Protein AF-A0A142F439-F1 (afdb_monomer_lite)

pLDDT: mean 72.26, std 9.68, range [41.81, 88.75]

Organism: NCBI:txid5827

Structure (mmCIF, N/CA/C/O backbone):
data_AF-A0A142F439-F1
#
_entry.id   AF-A0A142F439-F1
#
loop_
_atom_site.group_PDB
_atom_site.id
_atom_site.type_symbol
_atom_site.label_atom_id
_atom_site.label_alt_id
_atom_site.label_comp_id
_atom_site.label_asym_id
_atom_site.label_entity_id
_atom_site.label_seq_id
_atom_site.pdbx_PDB_ins_code
_atom_site.Cartn_x
_atom_site.Cartn_y
_atom_site.Cartn_z
_atom_site.occupancy
_atom_site.B_iso_or_equiv
_atom_site.auth_seq_id
_atom_site.auth_comp_id
_atom_site.auth_asym_id
_atom_site.auth_atom_id
_atom_site.pdbx_PDB_model_num
ATOM 1 N N . GLU A 1 1 ? -61.887 2.512 90.110 1.00 52.31 1 GLU A N 1
ATOM 2 C CA . GLU A 1 1 ? -62.257 2.328 88.685 1.00 52.31 1 GLU A CA 1
ATOM 3 C C . GLU A 1 1 ? -61.716 3.415 87.748 1.00 52.31 1 GLU A C 1
ATOM 5 O O . GLU A 1 1 ? -61.096 3.058 86.756 1.00 52.31 1 GLU A O 1
ATOM 10 N N . SER A 1 2 ? -61.843 4.712 88.066 1.00 56.94 2 SER A N 1
ATOM 11 C CA . SER A 1 2 ? -61.372 5.824 87.203 1.00 56.94 2 SER A CA 1
ATOM 12 C C . SER A 1 2 ? -59.879 5.759 86.798 1.00 56.94 2 SER A C 1
ATOM 14 O O . SER A 1 2 ? -59.547 5.870 85.620 1.00 56.94 2 SER A O 1
ATOM 16 N N . ILE A 1 3 ? -58.972 5.468 87.740 1.00 58.41 3 ILE A N 1
ATOM 17 C CA . ILE A 1 3 ? -57.517 5.413 87.479 1.00 58.41 3 ILE A CA 1
ATOM 18 C C . ILE A 1 3 ? -57.136 4.240 86.552 1.00 58.41 3 ILE A C 1
ATOM 20 O O . ILE A 1 3 ? -56.327 4.401 85.642 1.00 58.41 3 ILE A O 1
ATOM 24 N N . GLN A 1 4 ? -57.771 3.075 86.719 1.00 62.59 4 GLN A N 1
ATOM 25 C CA . GLN A 1 4 ? -57.509 1.888 85.893 1.00 62.59 4 GLN A CA 1
ATOM 26 C C . GLN A 1 4 ? -58.012 2.045 84.450 1.00 62.59 4 GLN A C 1
ATOM 28 O O . GLN A 1 4 ? -57.391 1.531 83.519 1.00 62.59 4 GLN A O 1
ATOM 33 N N . LEU A 1 5 ? -59.121 2.763 84.248 1.00 57.81 5 LEU A N 1
ATOM 34 C CA . LEU A 1 5 ? -59.625 3.098 82.913 1.00 57.81 5 LEU A CA 1
ATOM 35 C C . LEU A 1 5 ? -58.694 4.086 82.196 1.00 57.81 5 LEU A C 1
ATOM 37 O O . LEU A 1 5 ? -58.419 3.918 81.010 1.00 57.81 5 LEU A O 1
ATOM 41 N N . MET A 1 6 ? -58.138 5.056 82.926 1.00 60.59 6 MET A N 1
ATOM 42 C CA . MET A 1 6 ? -57.190 6.035 82.390 1.00 60.59 6 MET A CA 1
ATOM 43 C C . MET A 1 6 ? -55.837 5.402 82.005 1.00 60.59 6 MET A C 1
ATOM 45 O O . MET A 1 6 ? -55.271 5.739 80.965 1.00 60.59 6 MET A O 1
ATOM 49 N N . GLU A 1 7 ? -55.333 4.438 82.785 1.00 64.38 7 GLU A N 1
ATOM 50 C CA . GLU A 1 7 ? -54.135 3.659 82.428 1.00 64.38 7 GLU A CA 1
ATOM 51 C C . GLU A 1 7 ? -54.357 2.731 81.229 1.00 64.38 7 GLU A C 1
ATOM 53 O O . GLU A 1 7 ? -53.477 2.619 80.372 1.00 64.38 7 GLU A O 1
ATOM 58 N N . LYS A 1 8 ? -55.528 2.084 81.131 1.00 66.81 8 LYS A N 1
ATOM 59 C CA . LYS A 1 8 ? -55.893 1.279 79.953 1.00 66.81 8 LYS A CA 1
ATOM 60 C C . LYS A 1 8 ? -55.984 2.141 78.692 1.00 66.81 8 LYS A C 1
ATOM 62 O O . LYS A 1 8 ? -55.425 1.754 77.671 1.00 66.81 8 LYS A O 1
ATOM 67 N N . ALA A 1 9 ? -56.592 3.326 78.779 1.00 61.94 9 ALA A N 1
ATOM 68 C CA . ALA A 1 9 ? -56.660 4.277 77.669 1.00 61.94 9 ALA A CA 1
ATOM 69 C C . ALA A 1 9 ? -55.268 4.779 77.237 1.00 61.94 9 ALA A C 1
ATOM 71 O O . ALA A 1 9 ? -54.980 4.830 76.043 1.00 61.94 9 ALA A O 1
ATOM 72 N N . LYS A 1 10 ? -54.364 5.072 78.187 1.00 65.00 10 LYS A N 1
ATOM 73 C CA . LYS A 1 10 ? -52.964 5.420 77.877 1.00 65.00 10 LYS A CA 1
ATOM 74 C C . LYS A 1 10 ? -52.225 4.279 77.179 1.00 65.00 10 LYS A C 1
ATOM 76 O O . LYS A 1 10 ? -51.605 4.520 76.151 1.00 65.00 10 LYS A O 1
ATOM 81 N N . LYS A 1 11 ? -52.331 3.043 77.683 1.00 66.94 11 LYS A N 1
ATOM 82 C CA . LYS A 1 11 ? -51.721 1.859 77.047 1.00 66.94 11 LYS A CA 1
ATOM 83 C C . LYS A 1 11 ? -52.248 1.623 75.631 1.00 66.94 11 LYS A C 1
ATOM 85 O O . LYS A 1 11 ? -51.476 1.236 74.761 1.00 66.94 11 LYS A O 1
ATOM 90 N N . GLN A 1 12 ? -53.534 1.875 75.396 1.00 69.50 12 GLN A N 1
ATOM 91 C CA . GLN A 1 12 ? -54.146 1.729 74.079 1.00 69.50 12 GLN A CA 1
ATOM 92 C C . GLN A 1 12 ? -53.678 2.814 73.098 1.00 69.50 12 GLN A C 1
ATOM 94 O O . GLN A 1 12 ? -53.296 2.480 71.982 1.00 69.50 12 GLN A O 1
ATOM 99 N N . ASN A 1 13 ? -53.568 4.071 73.540 1.00 70.88 13 ASN A N 1
ATOM 100 C CA . ASN A 1 13 ? -52.969 5.141 72.733 1.00 70.88 13 ASN A CA 1
ATOM 101 C C . ASN A 1 13 ? -51.506 4.842 72.373 1.00 70.88 13 ASN A C 1
ATOM 103 O O . ASN A 1 13 ? -51.111 5.012 71.223 1.00 70.88 13 ASN A O 1
ATOM 107 N N . THR A 1 14 ? -50.714 4.340 73.327 1.00 71.69 14 THR A N 1
ATOM 108 C CA . THR A 1 14 ? -49.328 3.924 73.058 1.00 71.69 14 THR A CA 1
ATOM 109 C C . THR A 1 14 ? -49.273 2.763 72.062 1.00 71.69 14 THR A C 1
ATOM 111 O O . THR A 1 14 ? -48.413 2.739 71.187 1.00 71.69 14 THR A O 1
ATOM 114 N N . PHE A 1 15 ? -50.202 1.808 72.146 1.00 69.19 15 PHE A N 1
ATOM 115 C CA . PHE A 1 15 ? -50.288 0.703 71.190 1.00 69.19 15 PHE A CA 1
ATOM 116 C C . PHE A 1 15 ? -50.639 1.187 69.774 1.00 69.19 15 PHE A C 1
ATOM 118 O O . PHE A 1 15 ? -50.032 0.737 68.801 1.00 69.19 15 PHE A O 1
ATOM 125 N N . ASP A 1 16 ? -51.559 2.145 69.650 1.00 74.81 16 ASP A N 1
ATOM 126 C CA . ASP A 1 16 ? -51.925 2.749 68.366 1.00 74.81 16 ASP A CA 1
ATOM 127 C C . ASP A 1 16 ? -50.783 3.588 67.761 1.00 74.81 16 ASP A C 1
ATOM 129 O O . ASP A 1 16 ? -50.577 3.562 66.544 1.00 74.81 16 ASP A O 1
ATOM 133 N N . GLU A 1 17 ? -49.988 4.278 68.583 1.00 72.81 17 GLU A N 1
ATOM 134 C CA . GLU A 1 17 ? -48.762 4.966 68.146 1.00 72.81 17 GLU A CA 1
ATOM 135 C C . GLU A 1 17 ? -47.693 3.986 67.651 1.00 72.81 17 GLU A C 1
ATOM 137 O O . GLU A 1 17 ? -47.141 4.172 66.564 1.00 72.81 17 GLU A O 1
ATOM 142 N N . VAL A 1 18 ? -47.446 2.901 68.392 1.00 69.75 18 VAL A N 1
ATOM 143 C CA . VAL A 1 18 ? -46.516 1.839 67.975 1.00 69.75 18 VAL A CA 1
ATOM 144 C C . VAL A 1 18 ? -46.971 1.213 66.656 1.00 69.75 18 VAL A C 1
ATOM 146 O O . VAL A 1 18 ? -46.158 1.002 65.756 1.00 69.75 18 VAL A O 1
ATOM 149 N N . LYS A 1 19 ? -48.275 0.979 66.484 1.00 72.44 19 LYS A N 1
ATOM 150 C CA . LYS A 1 19 ? -48.838 0.444 65.238 1.00 72.44 19 LYS A CA 1
ATOM 151 C C . LYS A 1 19 ? -48.621 1.387 64.048 1.00 72.44 19 LYS A C 1
ATOM 153 O O . LYS A 1 19 ? -48.255 0.918 62.969 1.00 72.44 19 LYS A O 1
ATOM 158 N N . LYS A 1 20 ? -48.789 2.702 64.238 1.00 77.81 20 LYS A N 1
ATOM 159 C CA . LYS A 1 20 ? -48.493 3.716 63.208 1.00 77.81 20 LYS A CA 1
ATOM 160 C C . LYS A 1 20 ? -47.009 3.757 62.847 1.00 77.81 20 LYS A C 1
ATOM 162 O O . LYS A 1 20 ? -46.681 3.810 61.663 1.00 77.81 20 LYS A O 1
ATOM 167 N N . LEU A 1 21 ? -46.123 3.678 63.842 1.00 77.19 21 LEU A N 1
ATOM 168 C CA . LEU A 1 21 ? -44.675 3.632 63.623 1.00 77.19 21 LEU A CA 1
ATOM 169 C C . LEU A 1 21 ? -44.267 2.395 62.817 1.00 77.19 21 LEU A C 1
ATOM 171 O O . LEU A 1 21 ? -43.526 2.515 61.846 1.00 77.19 21 LEU A O 1
ATOM 175 N N . VAL A 1 22 ? -44.805 1.218 63.151 1.00 70.56 22 VAL A N 1
ATOM 176 C CA . VAL A 1 22 ? -44.545 -0.022 62.398 1.00 70.56 22 VAL A CA 1
ATOM 177 C C . VAL A 1 22 ? -45.023 0.094 60.949 1.00 70.56 22 VAL A C 1
ATOM 179 O O . VAL A 1 22 ? -44.309 -0.315 60.035 1.00 70.56 22 VAL A O 1
ATOM 182 N N . GLN A 1 23 ? -46.196 0.689 60.710 1.00 73.94 23 GLN A N 1
ATOM 183 C CA . GLN A 1 23 ? -46.688 0.925 59.349 1.00 73.94 23 GLN A CA 1
ATOM 184 C C . GLN A 1 23 ? -45.787 1.884 58.561 1.00 73.94 23 GLN A C 1
ATOM 186 O O . GLN A 1 23 ? -45.459 1.589 57.414 1.00 73.94 23 GLN A O 1
ATOM 191 N N . GLN A 1 24 ? -45.334 2.985 59.167 1.00 75.50 24 GLN A N 1
ATOM 192 C CA . GLN A 1 24 ? -44.398 3.914 58.522 1.00 75.50 24 GLN A CA 1
ATOM 193 C C . GLN A 1 24 ? -43.049 3.262 58.209 1.00 75.50 24 GLN A C 1
ATOM 195 O O . GLN A 1 24 ? -42.523 3.444 57.113 1.00 75.50 24 GLN A O 1
ATOM 200 N N . VAL A 1 25 ? -42.505 2.469 59.134 1.00 72.62 25 VAL A N 1
ATOM 201 C CA . VAL A 1 25 ? -41.254 1.730 58.912 1.00 72.62 25 VAL A CA 1
ATOM 202 C C . VAL A 1 25 ? -41.410 0.734 57.762 1.00 72.62 25 VAL A C 1
ATOM 204 O O . VAL A 1 25 ? -40.543 0.680 56.894 1.00 72.62 25 VAL A O 1
ATOM 207 N N . ASN A 1 26 ? -42.528 0.007 57.692 1.00 70.69 26 ASN A N 1
ATOM 208 C CA . ASN A 1 26 ? -42.796 -0.913 56.585 1.00 70.69 26 ASN A CA 1
ATOM 209 C C . ASN A 1 26 ? -42.894 -0.199 55.233 1.00 70.69 26 ASN A C 1
ATOM 211 O O . ASN A 1 26 ? -42.320 -0.674 54.255 1.00 70.69 26 ASN A O 1
ATOM 215 N N . VAL A 1 27 ? -43.578 0.947 55.174 1.00 78.81 27 VAL A N 1
ATOM 216 C CA . VAL A 1 27 ? -43.662 1.757 53.947 1.00 78.81 27 VAL A CA 1
ATOM 217 C C . VAL A 1 27 ? -42.275 2.246 53.528 1.00 78.81 27 VAL A C 1
ATOM 219 O O . VAL A 1 27 ? -41.905 2.128 52.363 1.00 78.81 27 VAL A O 1
ATOM 222 N N . ASN A 1 28 ? -41.465 2.723 54.474 1.00 72.81 28 ASN A N 1
ATOM 223 C CA . ASN A 1 28 ? -40.105 3.178 54.187 1.00 72.81 28 ASN A CA 1
ATOM 224 C C . ASN A 1 28 ? -39.199 2.035 53.703 1.00 72.81 28 ASN A C 1
ATOM 226 O O . ASN A 1 28 ? -38.421 2.230 52.771 1.00 72.81 28 ASN A O 1
ATOM 230 N N . LEU A 1 29 ? -39.326 0.837 54.282 1.00 66.12 29 LEU A N 1
ATOM 231 C CA . LEU A 1 29 ? -38.597 -0.354 53.837 1.00 66.12 29 LEU A CA 1
ATOM 232 C C . LEU A 1 29 ? -39.020 -0.790 52.430 1.00 66.12 29 LEU A C 1
ATOM 234 O O . LEU A 1 29 ? -38.159 -1.088 51.606 1.00 66.12 29 LEU A O 1
ATOM 238 N N . GLN A 1 30 ? -40.319 -0.783 52.121 1.00 71.38 30 GLN A N 1
ATOM 239 C CA . GLN A 1 30 ? -40.807 -1.088 50.772 1.00 71.38 30 GLN A CA 1
ATOM 240 C C . GLN A 1 30 ? -40.325 -0.060 49.744 1.00 71.38 30 GLN A C 1
ATOM 242 O O . GLN A 1 30 ? -39.863 -0.447 48.672 1.00 71.38 30 GLN A O 1
ATOM 247 N N . ASN A 1 31 ? -40.343 1.228 50.092 1.00 75.88 31 ASN A N 1
ATOM 248 C CA . ASN A 1 31 ? -39.806 2.289 49.242 1.00 75.88 31 ASN A CA 1
ATOM 249 C C . ASN A 1 31 ? -38.296 2.127 49.010 1.00 75.88 31 ASN A C 1
ATOM 251 O O . ASN A 1 31 ? -37.824 2.337 47.896 1.00 75.88 31 ASN A O 1
ATOM 255 N N . ALA A 1 32 ? -37.536 1.710 50.029 1.00 60.50 32 ALA A N 1
ATOM 256 C CA . ALA A 1 32 ? -36.105 1.441 49.894 1.00 60.50 32 ALA A CA 1
ATOM 257 C C . ALA A 1 32 ? -35.820 0.217 49.005 1.00 60.50 32 ALA A C 1
ATOM 259 O O . ALA A 1 32 ? -34.917 0.263 48.171 1.00 60.50 32 ALA A O 1
ATOM 260 N N . ILE A 1 33 ? -36.605 -0.858 49.138 1.00 73.69 33 ILE A N 1
ATOM 261 C CA . ILE A 1 33 ? -36.503 -2.049 48.278 1.00 73.69 33 ILE A CA 1
ATOM 262 C C . ILE A 1 33 ? -36.812 -1.684 46.822 1.00 73.69 33 ILE A C 1
ATOM 264 O O . ILE A 1 33 ? -36.050 -2.051 45.928 1.00 73.69 33 ILE A O 1
ATOM 268 N N . GLN A 1 34 ? -37.889 -0.929 46.590 1.00 73.81 34 GLN A N 1
ATOM 269 C CA . GLN A 1 34 ? -38.270 -0.468 45.258 1.00 73.81 34 GLN A CA 1
ATOM 270 C C . GLN A 1 34 ? -37.195 0.446 44.658 1.00 73.81 34 GLN A C 1
ATOM 272 O O . GLN A 1 34 ? -36.739 0.205 43.544 1.00 73.81 34 GLN A O 1
ATOM 277 N N . GLY A 1 35 ? -36.702 1.417 45.432 1.00 75.06 35 GLY A N 1
ATOM 278 C CA . GLY A 1 35 ? -35.607 2.290 45.013 1.00 75.06 35 GLY A CA 1
ATOM 279 C C . GLY A 1 35 ? -34.339 1.513 44.650 1.00 75.06 35 GLY A C 1
ATOM 280 O O . GLY A 1 35 ? -33.690 1.825 43.656 1.00 75.06 35 GLY A O 1
ATOM 281 N N . ASN A 1 36 ? -34.005 0.452 45.388 1.00 64.44 36 ASN A N 1
ATOM 282 C CA . ASN A 1 36 ? -32.848 -0.388 45.075 1.00 64.44 36 ASN A CA 1
ATOM 283 C C . ASN A 1 36 ? -33.043 -1.233 43.798 1.00 64.44 36 ASN A C 1
ATOM 285 O O . ASN A 1 36 ? -32.097 -1.442 43.031 1.00 64.44 36 ASN A O 1
ATOM 289 N N . ALA A 1 37 ? -34.268 -1.701 43.540 1.00 68.75 37 ALA A N 1
ATOM 290 C CA . ALA A 1 37 ? -34.617 -2.387 42.296 1.00 68.75 37 ALA A CA 1
ATOM 291 C C . ALA A 1 37 ? -34.526 -1.442 41.084 1.00 68.75 37 ALA A C 1
ATOM 293 O O . ALA A 1 37 ? -33.971 -1.817 40.047 1.00 68.75 37 ALA A O 1
ATOM 294 N N . ASP A 1 38 ? -34.991 -0.200 41.238 1.00 76.06 38 ASP A N 1
ATOM 295 C CA . ASP A 1 38 ? -34.912 0.833 40.203 1.00 76.06 38 ASP A CA 1
ATOM 296 C C . ASP A 1 38 ? -33.454 1.245 39.926 1.00 76.06 38 ASP A C 1
ATOM 298 O O . ASP A 1 38 ? -33.036 1.292 38.766 1.00 76.06 38 ASP A O 1
ATOM 302 N N . ILE A 1 39 ? -32.635 1.419 40.974 1.00 68.69 39 ILE A N 1
ATOM 303 C CA . ILE A 1 39 ? -31.183 1.653 40.850 1.00 68.69 39 ILE A CA 1
ATOM 304 C C . ILE A 1 39 ? -30.502 0.497 40.103 1.00 68.69 39 ILE A C 1
ATOM 306 O O . ILE A 1 39 ? -29.705 0.731 39.193 1.00 68.69 39 ILE A O 1
ATOM 310 N N . SER A 1 40 ? -30.830 -0.755 40.435 1.00 63.22 40 SER A N 1
ATOM 311 C CA . SER A 1 40 ? -30.255 -1.931 39.764 1.00 63.22 40 SER A CA 1
ATOM 312 C C . SER A 1 40 ? -30.626 -2.000 38.279 1.00 63.22 40 SER A C 1
ATOM 314 O O . SER A 1 40 ? -29.804 -2.388 37.443 1.00 63.22 40 SER A O 1
ATOM 316 N N . LYS A 1 41 ? -31.850 -1.596 37.924 1.00 71.50 41 LYS A N 1
ATOM 317 C CA . LYS A 1 41 ? -32.315 -1.539 36.534 1.00 71.50 41 LYS A CA 1
ATOM 318 C C . LYS A 1 41 ? -31.555 -0.488 35.726 1.00 71.50 41 LYS A C 1
ATOM 320 O O . LYS A 1 41 ? -31.139 -0.781 34.603 1.00 71.50 41 LYS A O 1
ATOM 325 N N . GLU A 1 42 ? -31.341 0.700 36.287 1.00 60.16 42 GLU A N 1
ATOM 326 C CA . GLU A 1 42 ? -30.559 1.741 35.612 1.00 60.16 42 GLU A CA 1
ATOM 327 C C . GLU A 1 42 ? -29.071 1.395 35.514 1.00 60.16 42 GLU A C 1
ATOM 329 O O . GLU A 1 42 ? -28.455 1.625 34.472 1.00 60.16 42 GLU A O 1
ATOM 334 N N . LEU A 1 43 ? -28.503 0.731 36.524 1.00 63.25 43 LEU A N 1
ATOM 335 C CA . LEU A 1 43 ? -27.130 0.229 36.458 1.00 63.25 43 LEU A CA 1
ATOM 336 C C . LEU A 1 43 ? -26.933 -0.772 35.305 1.00 63.25 43 LEU A C 1
ATOM 338 O O . LEU A 1 43 ? -25.935 -0.702 34.589 1.00 63.25 43 LEU A O 1
ATOM 342 N N . ASN A 1 44 ? -27.881 -1.687 35.089 1.00 58.97 44 ASN A N 1
ATOM 343 C CA . ASN A 1 44 ? -27.803 -2.650 33.986 1.00 58.97 44 ASN A CA 1
ATOM 344 C C . ASN A 1 44 ? -27.933 -1.985 32.609 1.00 58.97 44 ASN A C 1
ATOM 346 O O . ASN A 1 44 ? -27.241 -2.385 31.673 1.00 58.97 44 ASN A O 1
ATOM 350 N N . LYS A 1 45 ? -28.755 -0.938 32.479 1.00 51.47 45 LYS A N 1
ATOM 351 C CA . LYS A 1 45 ? -28.807 -0.133 31.249 1.00 51.47 45 LYS A CA 1
ATOM 352 C C . LYS A 1 45 ? -27.486 0.589 30.991 1.00 51.47 45 LYS A C 1
ATOM 354 O O . LYS A 1 45 ? -27.003 0.562 29.865 1.00 51.47 45 LYS A O 1
ATOM 359 N N . LEU A 1 46 ? -26.873 1.176 32.023 1.00 51.81 46 LEU A N 1
ATOM 360 C CA . LEU A 1 46 ? -25.554 1.810 31.914 1.00 51.81 46 LEU A CA 1
ATOM 361 C C . LEU A 1 46 ? -24.466 0.813 31.498 1.00 51.81 46 LEU A C 1
ATOM 363 O O . LEU A 1 46 ? -23.642 1.145 30.649 1.00 51.81 46 LEU A O 1
ATOM 367 N N . LYS A 1 47 ? -24.489 -0.418 32.027 1.00 56.09 47 LYS A N 1
ATOM 368 C CA . LYS A 1 47 ? -23.598 -1.498 31.568 1.00 56.09 47 LYS A CA 1
ATOM 369 C C . LYS A 1 47 ? -23.802 -1.811 30.086 1.00 56.09 47 LYS A C 1
ATOM 371 O O . LYS A 1 47 ? -22.824 -1.824 29.349 1.00 56.09 47 LYS A O 1
ATOM 376 N N . GLY A 1 48 ? -25.051 -1.960 29.640 1.00 44.59 48 GLY A N 1
ATOM 377 C CA . GLY A 1 48 ? -25.365 -2.202 28.228 1.00 44.59 48 GLY A CA 1
ATOM 378 C C . GLY A 1 48 ? -24.930 -1.061 27.302 1.00 44.59 48 GLY A C 1
ATOM 379 O O . GLY A 1 48 ? -24.405 -1.318 26.224 1.00 44.59 48 GLY A O 1
ATOM 380 N N . VAL A 1 49 ? -25.074 0.201 27.727 1.00 50.06 49 VAL A N 1
ATOM 381 C CA . VAL A 1 49 ? -24.573 1.374 26.982 1.00 50.06 49 VAL A CA 1
ATOM 382 C C . VAL A 1 49 ? -23.043 1.390 26.932 1.00 50.06 49 VAL A C 1
ATOM 384 O O . VAL A 1 49 ? -22.478 1.687 25.884 1.00 50.06 49 VAL A O 1
ATOM 387 N N . ASN A 1 50 ? -22.364 1.038 28.026 1.00 41.81 50 ASN A N 1
ATOM 388 C CA . ASN A 1 50 ? -20.904 0.948 28.064 1.00 41.81 50 ASN A CA 1
ATOM 389 C C . ASN A 1 50 ? -20.379 -0.181 27.159 1.00 41.81 50 ASN A C 1
ATOM 391 O O . ASN A 1 50 ? -19.441 0.028 26.398 1.00 41.81 50 ASN A O 1
ATOM 395 N N . GLU A 1 51 ? -21.020 -1.351 27.169 1.00 50.44 51 GLU A N 1
ATOM 396 C CA . GLU A 1 51 ? -20.710 -2.462 26.258 1.00 50.44 51 GLU A CA 1
ATOM 397 C C . GLU A 1 51 ? -20.966 -2.087 24.788 1.00 50.44 51 GLU A C 1
ATOM 399 O O . GLU A 1 51 ? -20.166 -2.417 23.911 1.00 50.44 51 GLU A O 1
ATOM 404 N N . LEU A 1 52 ? -22.032 -1.329 24.505 1.00 47.97 52 LEU A N 1
ATOM 405 C CA . LEU A 1 52 ? -22.304 -0.759 23.180 1.00 47.97 52 LEU A CA 1
ATOM 406 C C . LEU A 1 52 ? -21.239 0.258 22.753 1.00 47.97 52 LEU A C 1
ATOM 408 O O . LEU A 1 52 ? -20.778 0.208 21.617 1.00 47.97 52 LEU A O 1
ATOM 412 N N . LEU A 1 53 ? -20.809 1.156 23.640 1.00 52.25 53 LEU A N 1
ATOM 413 C CA . LEU A 1 53 ? -19.754 2.134 23.352 1.00 52.25 53 LEU A CA 1
ATOM 414 C C . LEU A 1 53 ? -18.402 1.452 23.112 1.00 52.25 53 LEU A C 1
ATOM 416 O O . LEU A 1 53 ? -17.719 1.786 22.144 1.00 52.25 53 LEU A O 1
ATOM 420 N N . ILE A 1 54 ? -18.045 0.464 23.937 1.00 54.59 54 ILE A N 1
ATOM 421 C CA . ILE A 1 54 ? -16.822 -0.333 23.780 1.00 54.59 54 ILE A CA 1
ATOM 422 C C . ILE A 1 54 ? -16.870 -1.124 22.466 1.00 54.59 54 ILE A C 1
ATOM 424 O O . ILE A 1 54 ? -15.924 -1.059 21.685 1.00 54.59 54 ILE A O 1
ATOM 428 N N . SER A 1 55 ? -17.976 -1.813 22.166 1.00 50.66 55 SER A N 1
ATOM 429 C CA . SER A 1 55 ? -18.111 -2.609 20.933 1.00 50.66 55 SER A CA 1
ATOM 430 C C . SER A 1 55 ? -18.174 -1.758 19.662 1.00 50.66 55 SER A C 1
ATOM 432 O O . SER A 1 55 ? -17.573 -2.128 18.654 1.00 50.66 55 SER A O 1
ATOM 434 N N . THR A 1 56 ? -18.827 -0.593 19.701 1.00 55.97 56 THR A N 1
ATOM 435 C CA . THR A 1 56 ? -18.889 0.339 18.562 1.00 55.97 56 THR A CA 1
ATOM 436 C C . THR A 1 56 ? -17.519 0.960 18.289 1.00 55.97 56 THR A C 1
ATOM 438 O O . THR A 1 56 ? -17.114 1.076 17.132 1.00 55.97 56 THR A O 1
ATOM 441 N N . ASN A 1 57 ? -16.763 1.302 19.337 1.00 63.41 57 ASN A N 1
ATOM 442 C CA . ASN A 1 57 ? -15.407 1.830 19.197 1.00 63.41 57 ASN A CA 1
ATOM 443 C C . ASN A 1 57 ? -14.431 0.750 18.693 1.00 63.41 57 ASN A C 1
ATOM 445 O O . ASN A 1 57 ? -13.661 0.993 17.769 1.00 63.41 57 ASN A O 1
ATOM 449 N N . TYR A 1 58 ? -14.522 -0.477 19.214 1.00 66.38 58 TYR A N 1
ATOM 450 C CA . TYR A 1 58 ? -13.662 -1.591 18.804 1.00 66.38 58 TYR A CA 1
ATOM 451 C C . TYR A 1 58 ? -13.921 -2.042 17.358 1.00 66.38 58 TYR A C 1
ATOM 453 O O . TYR A 1 58 ? -12.975 -2.214 16.591 1.00 66.38 58 TYR A O 1
ATOM 461 N N . ASN A 1 59 ? -15.191 -2.165 16.948 1.00 73.31 59 ASN A N 1
ATOM 462 C CA . ASN A 1 59 ? -15.547 -2.494 15.563 1.00 73.31 59 ASN A CA 1
ATOM 463 C C . ASN A 1 59 ? -15.117 -1.395 14.585 1.00 73.31 59 ASN A C 1
ATOM 465 O O . ASN A 1 59 ? -14.567 -1.705 13.533 1.00 73.31 59 ASN A O 1
ATOM 469 N N . SER A 1 60 ? -15.288 -0.122 14.952 1.00 72.25 60 SER A N 1
ATOM 470 C CA . SER A 1 60 ? -14.826 1.011 14.140 1.00 72.25 60 SER A CA 1
ATOM 471 C C . SER A 1 60 ? -13.299 1.010 13.965 1.00 72.25 60 SER A C 1
ATOM 473 O O . SER A 1 60 ? -12.790 1.181 12.855 1.00 72.25 60 SER A O 1
ATOM 475 N N . ILE A 1 61 ? -12.543 0.728 15.034 1.00 68.62 61 ILE A N 1
ATOM 476 C CA . ILE A 1 61 ? -11.079 0.607 14.966 1.00 68.62 61 ILE A CA 1
ATOM 477 C C . ILE A 1 61 ? -10.662 -0.618 14.132 1.00 68.62 61 ILE A C 1
ATOM 479 O O . ILE A 1 61 ? -9.729 -0.521 13.334 1.00 68.62 61 ILE A O 1
ATOM 483 N N . LEU A 1 62 ? -11.358 -1.753 14.251 1.00 76.44 62 LEU A N 1
ATOM 484 C CA . LEU A 1 62 ? -11.113 -2.939 13.422 1.00 76.44 62 LEU A CA 1
ATOM 485 C C . LEU A 1 62 ? -11.382 -2.683 11.936 1.00 76.44 62 LEU A C 1
ATOM 487 O O . LEU A 1 62 ? -10.572 -3.075 11.096 1.00 76.44 62 LEU A O 1
ATOM 491 N N . GLU A 1 63 ? -12.485 -2.018 11.594 1.00 80.31 63 GLU A N 1
ATOM 492 C CA . GLU A 1 63 ? -12.790 -1.626 10.214 1.00 80.31 63 GLU A CA 1
ATOM 493 C C . GLU A 1 63 ? -11.736 -0.664 9.663 1.00 80.31 63 GLU A C 1
ATOM 495 O O . GLU A 1 63 ? -11.259 -0.849 8.540 1.00 80.31 63 GLU A O 1
ATOM 500 N N . TYR A 1 64 ? -11.298 0.305 10.470 1.00 68.88 64 TYR A N 1
ATOM 501 C CA . TYR A 1 64 ? -10.205 1.207 10.124 1.00 68.88 64 TYR A CA 1
ATOM 502 C C . TYR A 1 64 ? -8.898 0.451 9.848 1.00 68.88 64 TYR A C 1
ATOM 504 O O . TYR A 1 64 ? -8.262 0.680 8.817 1.00 68.88 64 TYR A O 1
ATOM 512 N N . ILE A 1 65 ? -8.507 -0.485 10.719 1.00 69.06 65 ILE A N 1
ATOM 513 C CA . ILE A 1 65 ? -7.323 -1.337 10.526 1.00 69.06 65 ILE A CA 1
ATOM 514 C C . ILE A 1 65 ? -7.461 -2.170 9.252 1.00 69.06 65 ILE A C 1
ATOM 516 O O . ILE A 1 65 ? -6.540 -2.211 8.439 1.00 69.06 65 ILE A O 1
ATOM 520 N N . LYS A 1 66 ? -8.616 -2.812 9.046 1.00 76.81 66 LYS A N 1
ATOM 521 C CA . LYS A 1 66 ? -8.869 -3.671 7.885 1.00 76.81 66 LYS A CA 1
ATOM 522 C C . LYS A 1 66 ? -8.781 -2.886 6.578 1.00 76.81 66 LYS A C 1
ATOM 524 O O . LYS A 1 66 ? -8.155 -3.360 5.626 1.00 76.81 66 LYS A O 1
ATOM 529 N N . LYS A 1 67 ? -9.363 -1.684 6.540 1.00 79.00 67 LYS A N 1
ATOM 530 C CA . LYS A 1 67 ? -9.283 -0.778 5.392 1.00 79.00 67 LYS A CA 1
ATOM 531 C C . LYS A 1 67 ? -7.836 -0.383 5.107 1.00 79.00 67 LYS A C 1
ATOM 533 O O . LYS A 1 67 ? -7.360 -0.625 4.004 1.00 79.00 67 LYS A O 1
ATOM 538 N N . ASN A 1 68 ? -7.121 0.141 6.103 1.00 67.12 68 ASN A N 1
ATOM 539 C CA . ASN A 1 68 ? -5.737 0.585 5.924 1.00 67.12 68 ASN A CA 1
ATOM 540 C C . ASN A 1 68 ? -4.801 -0.572 5.539 1.00 67.12 68 ASN A C 1
ATOM 542 O O . ASN A 1 68 ? -3.949 -0.413 4.670 1.00 67.12 68 ASN A O 1
ATOM 546 N N . SER A 1 69 ? -4.987 -1.762 6.112 1.00 71.94 69 SER A N 1
ATOM 547 C CA . SER A 1 69 ? -4.214 -2.941 5.720 1.00 71.94 69 SER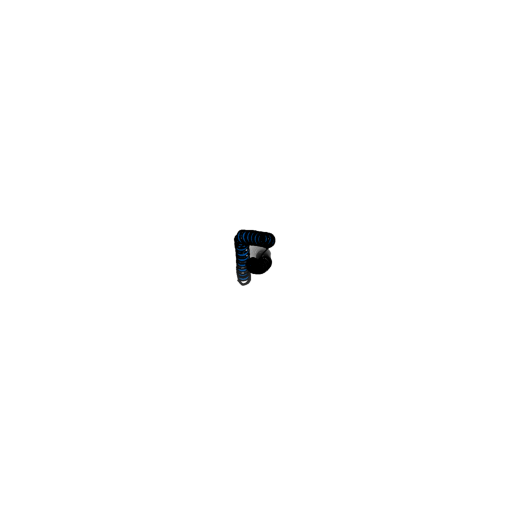 A CA 1
ATOM 548 C C . SER A 1 69 ? -4.479 -3.334 4.264 1.00 71.94 69 SER A C 1
ATOM 550 O O . SER A 1 69 ? -3.538 -3.675 3.552 1.00 71.94 69 SER A O 1
ATOM 552 N N . SER A 1 70 ? -5.734 -3.267 3.812 1.00 78.75 70 SER A N 1
ATOM 553 C CA . SER A 1 70 ? -6.100 -3.578 2.423 1.00 78.75 70 SER A CA 1
ATOM 554 C C . SER A 1 70 ? -5.550 -2.533 1.445 1.00 78.75 70 SER A C 1
ATOM 556 O O . SER A 1 70 ? -4.992 -2.887 0.411 1.00 78.75 70 SER A O 1
ATOM 558 N N . GLU A 1 71 ? -5.647 -1.247 1.790 1.00 73.06 71 GLU A N 1
ATOM 559 C CA . GLU A 1 71 ? -5.120 -0.143 0.979 1.00 73.06 71 GLU A CA 1
ATOM 560 C C . GLU A 1 71 ? -3.585 -0.183 0.898 1.00 73.06 71 GLU A C 1
ATOM 562 O O . GLU A 1 71 ? -3.025 0.011 -0.178 1.00 73.06 71 GLU A O 1
ATOM 567 N N . SER A 1 72 ? -2.884 -0.536 1.982 1.00 66.31 72 SER A N 1
ATOM 568 C CA . SER A 1 72 ? -1.427 -0.742 1.960 1.00 66.31 72 SER A CA 1
ATOM 569 C C . SER A 1 72 ? -1.011 -1.845 0.975 1.00 66.31 72 SER A C 1
ATOM 571 O O . SER A 1 72 ? -0.077 -1.646 0.195 1.00 66.31 72 SER A O 1
ATOM 573 N N . VAL A 1 73 ? -1.740 -2.971 0.949 1.00 77.38 73 VAL A N 1
ATOM 574 C CA . VAL A 1 73 ? -1.508 -4.068 -0.010 1.00 77.38 73 VAL A CA 1
ATOM 575 C C . VA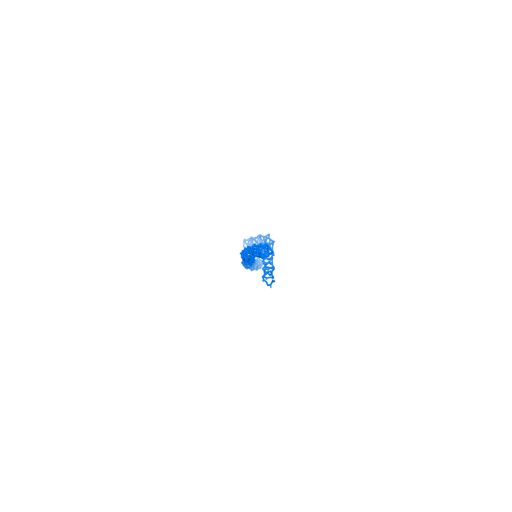L A 1 73 ? -1.756 -3.619 -1.456 1.00 77.38 73 VAL A C 1
ATOM 577 O O . VAL A 1 73 ? -0.982 -3.962 -2.348 1.00 77.38 73 VAL A O 1
ATOM 580 N N . LEU A 1 74 ? -2.791 -2.815 -1.697 1.00 83.50 74 LEU A N 1
ATOM 581 C CA . LEU A 1 74 ? -3.062 -2.268 -3.026 1.00 83.50 74 LEU A CA 1
ATOM 582 C C . LEU A 1 74 ? -1.917 -1.361 -3.507 1.00 83.50 74 LEU A C 1
ATOM 584 O O . LEU A 1 74 ? -1.429 -1.513 -4.625 1.00 83.50 74 LEU A O 1
ATOM 588 N N . PHE A 1 75 ? -1.446 -0.440 -2.664 1.00 71.31 75 PHE A N 1
ATOM 589 C CA . PHE A 1 75 ? -0.394 0.497 -3.066 1.00 71.31 75 PHE A CA 1
ATOM 590 C C . PHE A 1 75 ? 0.964 -0.176 -3.298 1.00 71.31 75 PHE A C 1
ATOM 592 O O . PHE A 1 75 ? 1.706 0.268 -4.173 1.00 71.31 75 PHE A O 1
ATOM 599 N N . ILE A 1 76 ? 1.294 -1.262 -2.585 1.00 73.50 76 ILE A N 1
ATOM 600 C CA . ILE A 1 76 ? 2.512 -2.029 -2.897 1.00 73.50 76 ILE A CA 1
ATOM 601 C C . ILE A 1 76 ? 2.388 -2.782 -4.229 1.00 73.50 76 ILE A C 1
ATOM 603 O O . ILE A 1 76 ? 3.368 -2.864 -4.966 1.00 73.50 76 ILE A O 1
ATOM 607 N N . GLN A 1 77 ? 1.199 -3.283 -4.579 1.00 81.06 77 GLN A N 1
ATOM 608 C CA . GLN A 1 77 ? 0.962 -3.900 -5.889 1.00 81.06 77 GLN A CA 1
ATOM 609 C C . GLN A 1 77 ? 1.146 -2.880 -7.018 1.00 81.06 77 GLN A C 1
ATOM 611 O O . GLN A 1 77 ? 1.926 -3.131 -7.933 1.00 81.06 77 GLN A O 1
ATOM 616 N N . LEU A 1 78 ? 0.530 -1.699 -6.900 1.00 78.56 78 LEU A N 1
ATOM 617 C CA . LEU A 1 78 ? 0.678 -0.610 -7.874 1.00 78.56 78 LEU A CA 1
ATOM 618 C C . LEU A 1 78 ? 2.137 -0.148 -8.014 1.00 78.56 78 LEU A C 1
ATOM 620 O O . LEU A 1 78 ? 2.629 0.035 -9.129 1.00 78.56 78 LEU A O 1
ATOM 624 N N . ALA A 1 79 ? 2.858 -0.010 -6.896 1.00 70.56 79 ALA A N 1
ATOM 625 C CA . ALA A 1 79 ? 4.275 0.345 -6.916 1.00 70.56 79 ALA A CA 1
ATOM 626 C C . ALA A 1 79 ? 5.126 -0.725 -7.622 1.00 70.56 79 ALA A C 1
ATOM 628 O O . ALA A 1 79 ? 6.006 -0.385 -8.414 1.00 70.56 79 ALA A O 1
ATOM 629 N N . ASN A 1 80 ? 4.843 -2.009 -7.383 1.00 75.44 80 ASN A N 1
ATOM 630 C CA . ASN A 1 80 ? 5.543 -3.116 -8.033 1.00 75.44 80 ASN A CA 1
ATOM 631 C C . ASN A 1 80 ? 5.260 -3.177 -9.539 1.00 75.44 80 ASN A C 1
ATOM 633 O O . ASN A 1 80 ? 6.193 -3.352 -10.317 1.00 75.44 80 ASN A O 1
ATOM 637 N N . GLU A 1 81 ? 4.013 -2.981 -9.971 1.00 81.12 81 GLU A N 1
ATOM 638 C CA . GLU A 1 81 ? 3.664 -2.922 -11.397 1.00 81.12 81 GLU A CA 1
ATOM 639 C C . GLU A 1 81 ? 4.426 -1.802 -12.117 1.00 81.12 81 GLU A C 1
ATOM 641 O O . GLU A 1 81 ? 5.016 -2.020 -13.182 1.00 81.12 81 GLU A O 1
ATOM 646 N N . LYS A 1 82 ? 4.480 -0.611 -11.506 1.00 76.88 82 LYS A N 1
ATOM 647 C CA . LYS A 1 82 ? 5.247 0.530 -12.030 1.00 76.88 82 LYS A CA 1
ATOM 648 C C . LYS A 1 82 ? 6.744 0.240 -12.069 1.00 76.88 82 LYS A C 1
ATOM 650 O O . LYS A 1 82 ? 7.393 0.556 -13.065 1.00 76.88 82 LYS A O 1
ATOM 655 N N . PHE A 1 83 ? 7.285 -0.402 -11.034 1.00 74.50 83 PHE A N 1
ATOM 656 C CA . PHE A 1 83 ? 8.688 -0.813 -10.989 1.00 74.50 83 PHE A CA 1
ATOM 657 C C . PHE A 1 83 ? 9.031 -1.812 -12.103 1.00 74.50 83 PHE A C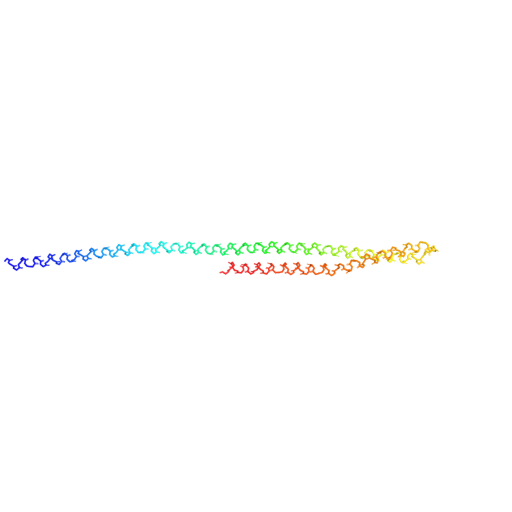 1
ATOM 659 O O . PHE A 1 83 ? 9.986 -1.598 -12.848 1.00 74.50 83 PHE A O 1
ATOM 666 N N . THR A 1 84 ? 8.224 -2.860 -12.288 1.00 78.31 84 THR A N 1
ATOM 667 C CA . THR A 1 84 ? 8.428 -3.851 -13.357 1.00 78.31 84 THR A CA 1
ATOM 668 C C . THR A 1 84 ? 8.342 -3.215 -14.743 1.00 78.31 84 THR A C 1
ATOM 670 O O . THR A 1 84 ? 9.146 -3.533 -15.625 1.00 78.31 84 THR A O 1
ATOM 673 N N . LYS A 1 85 ? 7.411 -2.275 -14.947 1.00 81.12 85 LYS A N 1
ATOM 674 C CA . LYS A 1 85 ? 7.325 -1.514 -16.197 1.00 81.12 85 LYS A CA 1
ATOM 675 C C . LYS A 1 85 ? 8.593 -0.690 -16.437 1.00 81.12 85 LYS A C 1
ATOM 677 O O . LYS A 1 85 ? 9.147 -0.755 -17.533 1.00 81.12 85 LYS A O 1
ATOM 682 N N . ALA A 1 86 ? 9.096 -0.000 -15.414 1.00 75.94 86 ALA A N 1
ATOM 683 C CA . ALA A 1 86 ? 10.337 0.767 -15.501 1.00 75.94 86 ALA A CA 1
ATOM 684 C C . ALA A 1 86 ? 11.561 -0.121 -15.802 1.00 75.94 86 ALA A C 1
ATOM 686 O O . ALA A 1 86 ? 12.384 0.237 -16.645 1.00 75.94 86 ALA A O 1
ATOM 687 N N . GLU A 1 87 ? 11.672 -1.307 -15.193 1.00 79.69 87 GLU A N 1
ATOM 688 C CA . GLU A 1 87 ? 12.730 -2.275 -15.528 1.00 79.69 87 GLU A CA 1
ATOM 689 C C . GLU A 1 87 ? 12.641 -2.751 -16.984 1.00 79.69 87 GLU A C 1
ATOM 691 O O . GLU A 1 87 ? 13.663 -2.897 -17.663 1.00 79.69 87 GLU A O 1
ATOM 696 N N . SER A 1 88 ? 11.426 -2.993 -17.481 1.00 81.31 88 SER A N 1
ATOM 697 C CA . SER A 1 88 ? 11.198 -3.377 -18.875 1.00 81.31 88 SER A CA 1
ATOM 698 C C . SER A 1 88 ? 11.594 -2.257 -19.840 1.00 81.31 88 SER A C 1
ATOM 700 O O . SER A 1 88 ? 12.276 -2.509 -20.835 1.00 81.31 88 SER A O 1
ATOM 702 N N . GLU A 1 89 ? 11.221 -1.012 -19.538 1.00 80.81 89 GLU A N 1
ATOM 703 C CA . GLU A 1 89 ? 11.617 0.161 -20.324 1.00 80.81 89 GLU A CA 1
ATOM 704 C C . GLU A 1 89 ? 13.139 0.361 -20.303 1.00 80.81 89 GLU A C 1
ATOM 706 O O . GLU A 1 89 ? 13.742 0.575 -21.354 1.00 80.81 89 GLU A O 1
ATOM 711 N N . GLN A 1 90 ? 13.797 0.175 -19.153 1.00 80.44 90 GLN A N 1
ATOM 712 C CA . GLN A 1 90 ? 15.258 0.233 -19.051 1.00 80.44 90 GLN A CA 1
ATOM 713 C C . GLN A 1 90 ? 15.945 -0.818 -19.937 1.00 80.44 90 GLN A C 1
ATOM 715 O O . GLN A 1 90 ? 16.938 -0.516 -20.607 1.00 80.44 90 GLN A O 1
ATOM 720 N N . LYS A 1 91 ? 15.435 -2.057 -19.953 1.00 86.62 91 LYS A N 1
ATOM 721 C CA . LYS A 1 91 ? 15.944 -3.122 -20.834 1.00 86.62 91 LYS A CA 1
ATOM 722 C C . LYS A 1 91 ? 15.756 -2.761 -22.308 1.00 86.62 91 LYS A C 1
ATOM 724 O O . LYS A 1 91 ? 16.687 -2.940 -23.089 1.00 86.62 91 LYS A O 1
ATOM 729 N N . ASN A 1 92 ? 14.600 -2.204 -22.669 1.00 83.94 92 ASN A N 1
ATOM 730 C CA . ASN A 1 92 ? 14.307 -1.767 -24.034 1.00 83.94 92 ASN A CA 1
ATOM 731 C C . ASN A 1 92 ? 15.255 -0.646 -24.494 1.00 83.94 92 ASN A C 1
ATOM 733 O O . ASN A 1 92 ? 15.848 -0.741 -25.564 1.00 83.94 92 ASN A O 1
ATOM 737 N N . VAL A 1 93 ? 15.483 0.376 -23.658 1.00 83.81 93 VAL A N 1
ATOM 738 C CA . VAL A 1 93 ? 16.436 1.461 -23.961 1.00 83.81 93 VAL A CA 1
ATOM 739 C C . VAL A 1 93 ? 17.847 0.917 -24.180 1.00 83.81 93 VAL A C 1
ATOM 741 O O . VAL A 1 93 ? 18.514 1.324 -25.129 1.00 83.81 93 VAL A O 1
ATOM 744 N N . LYS A 1 94 ? 18.304 -0.029 -23.345 1.00 80.50 94 LYS A N 1
ATOM 745 C CA . LYS A 1 94 ? 19.616 -0.674 -23.524 1.00 80.50 94 LYS A CA 1
ATOM 746 C C . LYS A 1 94 ? 19.714 -1.425 -24.852 1.00 80.50 94 LYS A C 1
ATOM 748 O O . LYS A 1 94 ? 20.725 -1.294 -25.533 1.00 80.50 94 LYS A O 1
ATOM 753 N N . ALA A 1 95 ? 18.679 -2.179 -25.220 1.00 87.81 95 ALA A N 1
ATOM 754 C CA . ALA A 1 95 ? 18.646 -2.909 -26.485 1.00 87.81 95 ALA A CA 1
ATOM 755 C C . ALA A 1 95 ? 18.700 -1.957 -27.691 1.00 87.81 95 ALA A C 1
ATOM 757 O O . ALA A 1 95 ? 19.542 -2.135 -28.567 1.00 87.81 95 ALA A O 1
ATOM 758 N N . LYS A 1 96 ? 17.882 -0.895 -27.684 1.00 83.25 96 LYS A N 1
ATOM 759 C CA . LYS A 1 96 ? 17.877 0.131 -28.740 1.00 83.25 96 LYS A CA 1
ATOM 760 C C . LYS A 1 96 ? 19.203 0.881 -28.841 1.00 83.25 96 LYS A C 1
ATOM 762 O O . LYS A 1 96 ? 19.653 1.214 -29.933 1.00 83.25 96 LYS A O 1
ATOM 767 N N . PHE A 1 97 ? 19.859 1.136 -27.711 1.00 81.62 97 PHE A N 1
ATOM 768 C CA . PHE A 1 97 ? 21.181 1.756 -27.710 1.00 81.62 97 PHE A CA 1
ATOM 769 C C . PHE A 1 97 ? 22.245 0.850 -28.346 1.00 81.62 97 PHE A C 1
ATOM 771 O O . PHE A 1 97 ? 23.063 1.331 -29.131 1.00 81.62 97 PHE A O 1
ATOM 778 N N . GLU A 1 98 ? 22.221 -0.453 -28.056 1.00 87.69 98 GLU A N 1
ATOM 779 C CA . GLU A 1 98 ? 23.146 -1.399 -28.688 1.00 87.69 98 GLU A CA 1
ATOM 780 C C . GLU A 1 98 ? 22.848 -1.561 -30.187 1.00 87.69 98 GLU A C 1
ATOM 782 O O . GLU A 1 98 ? 23.774 -1.594 -30.992 1.00 87.69 98 GLU A O 1
ATOM 787 N N . GLU A 1 99 ? 21.573 -1.557 -30.588 1.00 88.56 99 GLU A N 1
ATOM 788 C CA . GLU A 1 99 ? 21.169 -1.527 -32.000 1.00 88.56 99 GLU A CA 1
ATOM 789 C C . GLU A 1 99 ? 21.736 -0.296 -32.725 1.00 88.56 99 GLU A C 1
ATOM 791 O O . GLU A 1 99 ? 22.384 -0.430 -33.764 1.00 88.56 99 GLU A O 1
ATOM 796 N N . ALA A 1 100 ? 21.584 0.900 -32.149 1.00 81.81 100 ALA A N 1
ATOM 797 C CA . ALA A 1 100 ? 22.146 2.126 -32.715 1.00 81.81 100 ALA A CA 1
ATOM 798 C C . ALA A 1 100 ? 23.680 2.073 -32.829 1.00 81.81 100 ALA A C 1
ATOM 800 O O . ALA A 1 100 ? 24.257 2.582 -33.794 1.00 81.81 100 ALA A O 1
ATOM 801 N N . LYS A 1 101 ? 24.357 1.436 -31.867 1.00 80.94 101 LYS A N 1
ATOM 802 C CA . LYS A 1 101 ? 25.810 1.235 -31.896 1.00 80.94 101 LYS A CA 1
ATOM 803 C C . LYS A 1 101 ? 26.231 0.280 -33.017 1.00 80.94 101 LYS A C 1
ATOM 805 O O . LYS A 1 101 ? 27.169 0.597 -33.745 1.00 80.94 101 LYS A O 1
ATOM 810 N N . MET A 1 102 ? 25.502 -0.819 -33.215 1.00 86.81 102 MET A N 1
ATOM 811 C CA . MET A 1 102 ? 25.727 -1.745 -34.330 1.00 86.81 102 MET A CA 1
ATOM 812 C C . MET A 1 102 ? 25.512 -1.064 -35.689 1.00 86.81 102 MET A C 1
ATOM 814 O O . MET A 1 102 ? 26.339 -1.215 -36.587 1.00 86.81 102 MET A O 1
ATOM 818 N N . LEU A 1 103 ? 24.450 -0.261 -35.833 1.00 85.62 103 LEU A N 1
ATOM 819 C CA . LEU A 1 103 ? 24.189 0.523 -37.049 1.00 85.62 103 LEU A CA 1
ATOM 820 C C . LEU A 1 103 ? 25.327 1.512 -37.335 1.00 85.62 103 LEU A C 1
ATOM 822 O O . LEU A 1 103 ? 25.792 1.612 -38.470 1.00 85.62 103 LEU A O 1
ATOM 826 N N . LYS A 1 104 ? 25.838 2.191 -36.301 1.00 82.50 104 LYS A N 1
ATOM 827 C CA . LYS A 1 104 ? 26.993 3.091 -36.421 1.00 82.50 104 LYS A CA 1
ATOM 828 C C . LYS A 1 104 ? 28.253 2.365 -36.904 1.00 82.50 104 LYS A C 1
ATOM 830 O O . LYS A 1 104 ? 28.989 2.909 -37.721 1.00 82.50 104 LYS A O 1
ATOM 835 N N . GLU A 1 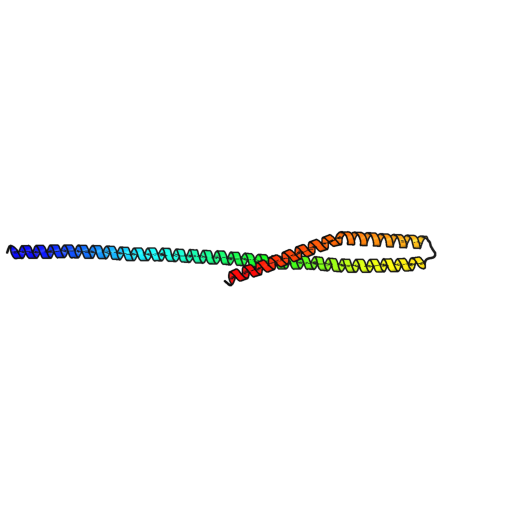105 ? 28.524 1.163 -36.402 1.00 85.50 105 GLU A N 1
ATOM 836 C CA . GLU A 1 105 ? 29.679 0.361 -36.831 1.00 85.50 105 GLU A CA 1
ATOM 837 C C . GLU A 1 105 ? 29.558 -0.128 -38.282 1.00 85.50 105 GLU A C 1
ATOM 839 O O . GLU A 1 105 ? 30.577 -0.289 -38.956 1.00 85.50 105 GLU A O 1
ATOM 844 N N . GLN A 1 106 ? 28.333 -0.356 -38.766 1.00 83.25 106 GLN A N 1
ATOM 845 C CA . GLN A 1 106 ? 28.061 -0.745 -40.153 1.00 83.25 106 GLN A CA 1
ATOM 846 C C . GLN A 1 106 ? 28.263 0.416 -41.132 1.00 83.25 106 GLN A C 1
ATOM 848 O O . GLN A 1 106 ? 28.913 0.212 -42.149 1.00 83.25 106 GLN A O 1
ATOM 853 N N . ILE A 1 107 ? 27.846 1.639 -40.775 1.00 80.12 107 ILE A N 1
ATOM 854 C CA . ILE A 1 107 ? 28.034 2.846 -41.609 1.00 80.12 107 ILE A CA 1
ATOM 855 C C . ILE A 1 107 ? 29.497 3.035 -42.045 1.00 80.12 107 ILE A C 1
ATOM 857 O O . ILE A 1 107 ? 29.763 3.449 -43.165 1.00 80.12 107 ILE A O 1
ATOM 861 N N . VAL A 1 108 ? 30.465 2.711 -41.179 1.00 75.44 108 VAL A N 1
ATOM 862 C CA . VAL A 1 108 ? 31.907 2.861 -41.477 1.00 75.44 108 VAL A CA 1
ATOM 863 C C . VAL A 1 108 ? 32.411 1.819 -42.491 1.00 75.44 108 VAL A C 1
ATOM 865 O O . VAL A 1 108 ? 33.493 1.976 -43.054 1.00 75.44 108 VAL A O 1
ATOM 868 N N . LYS A 1 109 ? 31.655 0.739 -42.707 1.00 77.81 109 LYS A N 1
ATOM 869 C CA . LYS A 1 109 ? 32.012 -0.385 -43.584 1.00 77.81 109 LYS A CA 1
ATOM 870 C C . LYS A 1 109 ? 31.284 -0.353 -44.928 1.00 77.81 109 LYS A C 1
ATOM 872 O O . LYS A 1 109 ? 31.686 -1.087 -45.829 1.00 77.81 109 LYS A O 1
ATOM 877 N N . ASP A 1 110 ? 30.246 0.464 -45.061 1.00 73.56 110 ASP A N 1
ATOM 878 C CA . ASP A 1 110 ? 29.435 0.539 -46.272 1.00 73.56 110 ASP A CA 1
ATOM 879 C C . ASP A 1 110 ? 30.045 1.496 -47.302 1.00 73.56 110 ASP A C 1
ATOM 881 O O . ASP A 1 110 ? 30.552 2.566 -46.966 1.00 73.56 110 ASP A O 1
ATOM 885 N N . LEU A 1 111 ? 30.001 1.094 -48.574 1.00 59.91 111 LEU A N 1
ATOM 886 C CA . LEU A 1 111 ? 30.500 1.880 -49.710 1.00 59.91 111 LEU A CA 1
ATOM 887 C C . LEU A 1 111 ? 29.372 2.591 -50.479 1.00 59.91 111 LEU A C 1
ATOM 889 O O . LEU A 1 111 ? 29.659 3.501 -51.255 1.00 59.91 111 LEU A O 1
ATOM 893 N N . ASP A 1 112 ? 28.113 2.182 -50.279 1.00 75.69 112 ASP A N 1
ATOM 894 C CA . ASP A 1 112 ? 26.933 2.792 -50.901 1.00 75.69 112 ASP A CA 1
ATOM 895 C C . ASP A 1 112 ? 26.323 3.856 -49.977 1.00 75.69 112 ASP A C 1
ATOM 897 O O . ASP A 1 112 ? 25.983 3.591 -48.823 1.00 75.69 112 ASP A O 1
ATOM 901 N N . TYR A 1 113 ? 26.165 5.070 -50.500 1.00 66.62 113 TYR A N 1
ATOM 902 C CA . TYR A 1 113 ? 25.586 6.198 -49.778 1.00 66.62 113 TYR A CA 1
ATOM 903 C C . TYR A 1 113 ? 24.106 5.987 -49.421 1.00 66.62 113 TYR A C 1
ATOM 905 O O . TYR A 1 113 ? 23.679 6.456 -48.368 1.00 66.62 113 TYR A O 1
ATOM 913 N N . SER A 1 114 ? 23.337 5.248 -50.233 1.00 71.31 114 SER A N 1
ATOM 914 C CA . SER A 1 114 ? 21.923 4.964 -49.930 1.00 71.31 114 SER A CA 1
ATOM 915 C C . SER A 1 114 ? 21.777 4.086 -48.681 1.00 71.31 114 SER A C 1
ATOM 917 O O . SER A 1 114 ? 20.916 4.327 -47.837 1.00 71.31 114 SER A O 1
ATOM 919 N N . ASP A 1 115 ? 22.666 3.102 -48.524 1.00 75.62 115 ASP A N 1
ATOM 920 C CA . ASP A 1 115 ? 22.695 2.200 -47.368 1.00 75.62 115 ASP A CA 1
ATOM 921 C C . ASP A 1 115 ? 23.174 2.895 -46.085 1.00 75.62 115 ASP A C 1
ATOM 923 O O . ASP A 1 115 ? 22.888 2.422 -44.978 1.00 75.62 115 ASP A O 1
ATOM 927 N N . ILE A 1 116 ? 23.914 3.999 -46.224 1.00 75.88 116 ILE A N 1
ATOM 928 C CA . ILE A 1 116 ? 24.334 4.865 -45.119 1.00 75.88 116 ILE A CA 1
ATOM 929 C C . ILE A 1 116 ? 23.157 5.734 -44.660 1.00 75.88 116 ILE A C 1
ATOM 931 O O . ILE A 1 116 ? 22.884 5.780 -43.457 1.00 75.88 116 ILE A O 1
ATOM 935 N N . ASP A 1 117 ? 22.432 6.367 -45.587 1.00 78.12 117 ASP A N 1
ATOM 936 C CA . ASP A 1 117 ? 21.283 7.227 -45.271 1.00 78.12 117 ASP A CA 1
ATOM 937 C C . ASP A 1 117 ? 20.174 6.457 -44.534 1.00 78.12 117 ASP A C 1
ATOM 939 O O . ASP A 1 117 ? 19.661 6.925 -43.512 1.00 78.12 117 ASP A O 1
ATOM 943 N N . ASP A 1 118 ? 19.863 5.231 -44.963 1.00 84.12 118 ASP A N 1
ATOM 944 C CA . ASP A 1 118 ? 18.881 4.374 -44.285 1.00 84.12 118 ASP A CA 1
ATOM 945 C C . ASP A 1 118 ? 19.286 4.029 -42.842 1.00 84.12 118 ASP A C 1
ATOM 947 O O . ASP A 1 118 ? 18.449 4.003 -41.931 1.00 84.12 118 ASP A O 1
ATOM 951 N N . LYS A 1 119 ? 20.579 3.788 -42.595 1.00 81.44 119 LYS A N 1
ATOM 952 C CA . LYS A 1 119 ? 21.098 3.505 -41.246 1.00 81.44 119 LYS A CA 1
ATOM 953 C C . LYS A 1 119 ? 21.086 4.751 -40.362 1.00 81.44 119 LYS A C 1
ATOM 955 O O . LYS A 1 119 ? 20.739 4.651 -39.184 1.00 81.44 119 LYS A O 1
ATOM 960 N N . VAL A 1 120 ? 21.411 5.919 -40.915 1.00 82.31 120 VAL A N 1
ATOM 961 C CA . VAL A 1 120 ? 21.323 7.206 -40.205 1.00 82.31 120 VAL A CA 1
ATOM 962 C C . VAL A 1 120 ? 19.875 7.511 -39.813 1.00 82.31 120 VAL A C 1
ATOM 964 O O . VAL A 1 120 ? 19.624 7.876 -38.662 1.00 82.31 120 VAL A O 1
ATOM 967 N N . ASN A 1 121 ? 18.915 7.284 -40.714 1.00 86.00 121 ASN A N 1
ATOM 968 C CA . ASN A 1 121 ? 17.491 7.475 -40.431 1.00 86.00 121 ASN A CA 1
ATOM 969 C C . ASN A 1 121 ? 17.009 6.588 -39.272 1.00 86.00 121 ASN A C 1
ATOM 971 O O . ASN A 1 121 ? 16.369 7.088 -38.345 1.00 86.00 121 ASN A O 1
ATOM 975 N N . LYS A 1 122 ? 17.395 5.304 -39.253 1.00 87.56 122 LYS A N 1
ATOM 976 C CA . LYS A 1 122 ? 17.082 4.389 -38.137 1.00 87.56 122 LYS A CA 1
ATOM 977 C C . LYS A 1 122 ? 17.691 4.836 -36.806 1.00 87.56 122 LYS A C 1
ATOM 979 O O . LYS A 1 122 ? 17.035 4.755 -35.769 1.00 87.56 122 LYS A O 1
ATOM 984 N N . ILE A 1 123 ? 18.924 5.349 -36.813 1.00 82.62 123 ILE A N 1
ATOM 985 C CA . ILE A 1 123 ? 19.557 5.901 -35.603 1.00 82.62 123 ILE A CA 1
ATOM 986 C C . ILE A 1 123 ? 18.785 7.129 -35.089 1.00 82.62 123 ILE A C 1
ATOM 988 O O . ILE A 1 123 ? 18.587 7.269 -33.879 1.00 82.62 123 ILE A O 1
ATOM 992 N N . GLU A 1 124 ? 18.316 8.011 -35.976 1.00 83.25 124 GLU A N 1
ATOM 993 C CA . GLU A 1 124 ? 17.501 9.172 -35.591 1.00 83.25 124 GLU A CA 1
ATOM 994 C C . GLU A 1 124 ? 16.112 8.769 -35.063 1.00 83.25 124 GLU A C 1
ATOM 996 O O . GLU A 1 124 ? 15.616 9.387 -34.115 1.00 83.25 124 GLU A O 1
ATOM 1001 N N . GLU A 1 125 ? 15.498 7.711 -35.597 1.00 88.75 125 GLU A N 1
ATOM 1002 C CA . GLU A 1 125 ? 14.270 7.131 -35.037 1.00 88.75 125 GLU A CA 1
ATOM 1003 C C . GLU A 1 125 ? 14.492 6.591 -33.619 1.00 88.75 125 GLU A C 1
ATOM 1005 O O . GLU A 1 125 ? 13.787 7.009 -32.693 1.00 88.75 125 GLU A O 1
ATOM 1010 N N . ILE A 1 126 ? 15.529 5.770 -33.411 1.00 84.31 126 ILE A N 1
ATOM 1011 C CA . ILE A 1 126 ? 15.911 5.252 -32.086 1.00 84.31 126 ILE A CA 1
ATOM 1012 C C . ILE A 1 126 ? 16.142 6.402 -31.095 1.00 84.31 126 ILE A C 1
ATOM 1014 O O . ILE A 1 126 ? 15.663 6.375 -29.957 1.00 84.31 126 ILE A O 1
ATOM 1018 N N . LYS A 1 127 ? 16.842 7.457 -31.523 1.00 83.06 127 LYS A N 1
ATOM 1019 C CA . LYS A 1 127 ? 17.090 8.655 -30.711 1.00 83.06 127 LYS A CA 1
ATOM 1020 C C . LYS A 1 127 ? 15.791 9.354 -30.307 1.00 83.06 127 LYS A C 1
ATOM 1022 O O . LYS A 1 127 ? 15.655 9.734 -29.144 1.00 83.06 127 LYS A O 1
ATOM 1027 N N . ARG A 1 128 ? 14.829 9.516 -31.224 1.00 86.56 128 ARG A N 1
ATOM 1028 C CA . ARG A 1 128 ? 13.511 10.104 -30.908 1.00 86.56 128 ARG A CA 1
ATOM 1029 C C . ARG A 1 128 ? 12.745 9.264 -29.893 1.00 86.56 128 ARG A C 1
ATOM 1031 O O . ARG A 1 128 ? 12.123 9.820 -28.991 1.00 86.56 128 ARG A O 1
ATOM 1038 N N . GLU A 1 129 ? 12.796 7.944 -30.010 1.00 83.56 129 GLU A N 1
ATOM 1039 C CA . GLU A 1 129 ? 12.134 7.047 -29.062 1.00 83.56 129 GLU A CA 1
ATOM 1040 C C . GLU A 1 129 ? 12.763 7.109 -27.666 1.00 83.56 129 GLU A C 1
ATOM 1042 O O . GLU A 1 129 ? 12.037 7.218 -26.677 1.00 83.56 129 GLU A O 1
ATOM 1047 N N . ILE A 1 130 ? 14.097 7.118 -27.572 1.00 81.19 130 ILE A N 1
ATOM 1048 C CA . ILE A 1 130 ? 14.812 7.284 -26.297 1.00 81.19 130 ILE A CA 1
ATOM 1049 C C . ILE A 1 130 ? 14.498 8.649 -25.665 1.00 81.19 130 ILE A C 1
ATOM 1051 O O . ILE A 1 130 ? 14.310 8.735 -24.450 1.00 81.19 130 ILE A O 1
ATOM 1055 N N . LEU A 1 131 ? 14.395 9.716 -26.467 1.00 80.25 131 LEU A N 1
ATOM 1056 C CA . LEU A 1 131 ? 14.013 11.045 -25.977 1.00 80.25 131 LEU A CA 1
ATOM 1057 C C . LEU A 1 131 ? 12.596 11.063 -25.394 1.00 80.25 131 LEU A C 1
ATOM 1059 O O . LEU A 1 131 ? 12.410 11.595 -24.303 1.00 80.25 131 LEU A O 1
ATOM 1063 N N . ARG A 1 132 ? 11.625 10.414 -26.046 1.00 81.44 132 ARG A N 1
ATOM 1064 C CA . ARG A 1 132 ? 10.263 10.283 -25.497 1.00 81.44 132 ARG A CA 1
ATOM 1065 C C . ARG A 1 132 ? 10.251 9.528 -24.166 1.00 81.44 132 ARG A C 1
ATOM 1067 O O . ARG A 1 132 ? 9.590 9.960 -23.230 1.00 81.44 132 ARG A O 1
ATOM 1074 N N . MET A 1 133 ? 11.015 8.438 -24.055 1.00 76.50 133 MET A N 1
ATOM 1075 C CA . MET A 1 133 ? 11.125 7.676 -22.801 1.00 76.50 133 MET A CA 1
ATOM 1076 C C . MET A 1 133 ? 11.777 8.498 -21.680 1.00 76.50 133 MET A C 1
ATOM 1078 O O . MET A 1 133 ? 11.359 8.427 -20.524 1.00 76.50 133 MET A O 1
ATOM 1082 N N . LYS A 1 134 ? 12.779 9.321 -22.018 1.00 78.56 134 LYS A N 1
ATOM 1083 C CA . LYS A 1 134 ? 13.401 10.268 -21.082 1.00 78.56 134 LYS A CA 1
ATOM 1084 C C . LYS A 1 134 ? 12.390 11.297 -20.571 1.00 78.56 134 LYS A C 1
ATOM 1086 O O . LYS A 1 134 ? 12.426 11.626 -19.390 1.00 78.56 134 LYS A O 1
ATOM 1091 N N . GLU A 1 135 ? 11.517 11.805 -21.436 1.00 76.88 135 GLU A N 1
ATOM 1092 C CA . GLU A 1 135 ? 10.485 12.783 -21.066 1.00 76.88 135 GLU A CA 1
ATOM 1093 C C . GLU A 1 135 ? 9.403 12.185 -20.156 1.00 76.88 135 GLU A C 1
ATOM 1095 O O . GLU A 1 135 ? 8.909 12.884 -19.276 1.00 76.88 135 GLU A O 1
ATOM 1100 N N . SER A 1 136 ? 9.079 10.895 -20.298 1.00 73.56 136 SER A N 1
ATOM 1101 C CA . SER A 1 136 ? 8.109 10.205 -19.432 1.00 73.56 136 SER A CA 1
ATOM 1102 C C . SER A 1 136 ? 8.682 9.705 -18.098 1.00 73.56 136 SER A C 1
ATOM 1104 O O . SER A 1 136 ? 7.927 9.453 -17.159 1.00 73.56 136 SER A O 1
ATOM 1106 N N . ALA A 1 137 ? 10.006 9.551 -17.984 1.00 73.88 137 ALA A N 1
ATOM 1107 C CA . ALA A 1 137 ? 10.656 9.000 -16.790 1.00 73.88 137 ALA A CA 1
ATOM 1108 C C . ALA A 1 137 ? 10.392 9.786 -15.481 1.00 73.88 137 ALA A C 1
ATOM 1110 O O . ALA A 1 137 ? 10.177 9.141 -14.450 1.00 73.88 137 ALA A O 1
ATOM 1111 N N . PRO A 1 138 ? 10.357 11.137 -15.469 1.00 75.19 138 PRO A N 1
ATOM 1112 C CA . PRO A 1 138 ? 10.013 11.902 -14.270 1.00 75.19 138 PRO A CA 1
ATOM 1113 C C . PRO A 1 138 ? 8.614 11.576 -13.736 1.00 75.19 138 PRO A C 1
ATOM 1115 O O . PRO A 1 138 ? 8.459 11.360 -12.538 1.00 75.19 138 PRO A O 1
ATOM 1118 N N . THR A 1 139 ? 7.620 11.449 -14.621 1.00 76.06 139 THR A N 1
ATOM 1119 C CA . THR A 1 139 ? 6.238 11.112 -14.245 1.00 76.06 139 THR A CA 1
ATOM 1120 C C . THR A 1 139 ? 6.157 9.740 -13.578 1.00 76.06 139 THR A C 1
ATOM 1122 O O . THR A 1 139 ? 5.502 9.597 -12.548 1.00 76.06 139 THR A O 1
ATOM 1125 N N . PHE A 1 140 ? 6.886 8.744 -14.094 1.00 73.50 140 PHE A N 1
ATOM 1126 C CA . PHE A 1 140 ? 6.987 7.436 -13.438 1.00 73.50 140 PHE A CA 1
ATOM 1127 C C . PHE A 1 140 ? 7.580 7.530 -12.028 1.00 73.50 140 PHE A C 1
ATOM 1129 O O . PHE A 1 140 ? 7.082 6.882 -11.106 1.00 73.50 140 PHE A O 1
ATOM 1136 N N . GLY A 1 141 ? 8.629 8.338 -11.851 1.00 72.81 141 GLY A N 1
ATOM 1137 C CA . GLY A 1 141 ? 9.262 8.549 -10.549 1.00 72.81 141 GLY A CA 1
ATOM 1138 C C . GLY A 1 141 ? 8.329 9.215 -9.535 1.00 72.81 141 GLY A C 1
ATOM 1139 O O . GLY A 1 141 ? 8.230 8.761 -8.394 1.00 72.81 141 GLY A O 1
ATOM 1140 N N . GLU A 1 142 ? 7.609 10.256 -9.953 1.00 79.50 142 GLU A N 1
ATOM 1141 C CA . GLU A 1 142 ? 6.635 10.964 -9.113 1.00 79.50 142 GLU A CA 1
ATOM 1142 C C . GLU A 1 142 ? 5.483 10.056 -8.678 1.00 79.50 142 GLU A C 1
ATOM 1144 O O . GLU A 1 142 ? 5.096 10.040 -7.506 1.00 79.50 142 GLU A O 1
ATOM 1149 N N . GLU A 1 143 ? 4.956 9.265 -9.609 1.00 75.38 143 GLU A N 1
ATOM 1150 C CA . GLU A 1 143 ? 3.888 8.313 -9.339 1.00 75.38 143 GLU A CA 1
ATOM 1151 C C . GLU A 1 143 ? 4.309 7.199 -8.375 1.00 75.38 143 GLU A C 1
ATOM 1153 O O . GLU A 1 143 ? 3.561 6.870 -7.452 1.00 75.38 143 GLU A O 1
ATOM 1158 N N . LEU A 1 144 ? 5.505 6.635 -8.555 1.00 73.50 144 LEU A N 1
ATOM 1159 C CA . LEU A 1 144 ? 6.025 5.583 -7.684 1.00 73.50 144 LEU A CA 1
ATOM 1160 C C . LEU A 1 144 ? 6.290 6.105 -6.264 1.00 73.50 144 LEU A C 1
ATOM 1162 O O . LEU A 1 144 ? 5.962 5.439 -5.280 1.00 73.50 144 LEU A O 1
ATOM 1166 N N . GLU A 1 145 ? 6.826 7.321 -6.135 1.00 75.25 145 GLU A N 1
ATOM 1167 C CA . GLU A 1 145 ? 7.026 7.952 -4.827 1.00 75.25 145 GLU A CA 1
ATOM 1168 C C . GLU A 1 145 ? 5.687 8.284 -4.146 1.00 75.25 145 GLU A C 1
ATOM 1170 O O . GLU A 1 145 ? 5.562 8.151 -2.925 1.00 75.25 145 GLU A O 1
ATOM 1175 N N . LYS A 1 146 ? 4.656 8.658 -4.916 1.00 81.69 146 LYS A N 1
ATOM 1176 C CA . LYS A 1 146 ? 3.295 8.849 -4.396 1.00 81.69 146 LYS A CA 1
ATOM 1177 C C . LYS A 1 146 ? 2.721 7.546 -3.836 1.00 81.69 146 LYS A C 1
ATOM 1179 O O . LYS A 1 146 ? 2.250 7.545 -2.698 1.00 81.69 146 LYS A O 1
ATOM 1184 N N . ASP A 1 147 ? 2.795 6.450 -4.586 1.00 71.94 147 ASP A N 1
ATOM 1185 C CA . ASP A 1 147 ? 2.261 5.152 -4.149 1.00 71.94 147 ASP A CA 1
ATOM 1186 C C . ASP A 1 147 ? 3.007 4.626 -2.914 1.00 71.94 147 ASP A C 1
ATOM 1188 O O . ASP A 1 147 ? 2.391 4.164 -1.951 1.00 71.94 147 ASP A O 1
ATOM 1192 N N . LYS A 1 148 ? 4.333 4.797 -2.870 1.00 76.12 148 LYS A N 1
ATOM 1193 C CA . LYS A 1 148 ? 5.161 4.473 -1.699 1.00 76.12 148 LYS A CA 1
ATOM 1194 C C . LYS A 1 148 ? 4.761 5.275 -0.457 1.00 76.12 148 LYS A C 1
ATOM 1196 O O . LYS A 1 148 ? 4.663 4.701 0.635 1.00 76.12 148 LYS A O 1
ATOM 1201 N N . LYS A 1 149 ? 4.526 6.586 -0.596 1.00 76.81 149 LYS A N 1
ATOM 1202 C CA . LYS A 1 149 ? 4.060 7.444 0.508 1.00 76.81 149 LYS A CA 1
ATOM 1203 C C . LYS A 1 149 ? 2.697 6.995 1.028 1.00 76.81 149 LYS A C 1
ATOM 1205 O O . LYS A 1 149 ? 2.533 6.873 2.241 1.00 76.81 149 LYS A O 1
ATOM 1210 N N . MET A 1 150 ? 1.759 6.687 0.133 1.00 72.00 150 MET A N 1
ATOM 1211 C CA . MET A 1 150 ? 0.438 6.177 0.513 1.00 72.00 150 MET A CA 1
ATOM 1212 C C . MET A 1 150 ? 0.538 4.829 1.233 1.00 72.00 150 MET A C 1
ATOM 1214 O O . MET A 1 150 ? -0.008 4.679 2.325 1.00 72.00 150 MET A O 1
ATOM 1218 N N . CYS A 1 151 ? 1.319 3.884 0.701 1.00 71.94 151 CYS A N 1
ATOM 1219 C CA . CYS A 1 151 ? 1.565 2.593 1.347 1.00 71.94 151 CYS A CA 1
ATOM 1220 C C . CYS A 1 151 ? 2.125 2.760 2.770 1.00 71.94 151 CYS A C 1
ATOM 1222 O O . CYS A 1 151 ? 1.624 2.151 3.718 1.00 71.94 151 CYS A O 1
ATOM 1224 N N . SER A 1 152 ? 3.117 3.640 2.932 1.00 72.69 152 SER A N 1
ATOM 1225 C CA . SER A 1 152 ? 3.749 3.915 4.228 1.00 72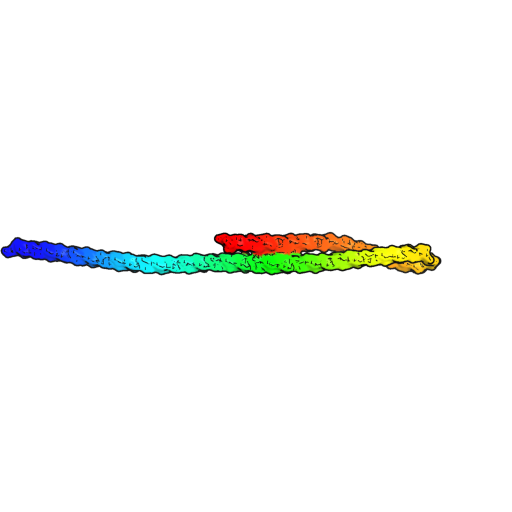.69 152 SER A CA 1
ATOM 1226 C C . SER A 1 152 ? 2.773 4.545 5.224 1.00 72.69 152 SER A C 1
ATOM 1228 O O . SER A 1 152 ? 2.762 4.173 6.396 1.00 72.69 152 SER A O 1
ATOM 1230 N N . SER A 1 153 ? 1.924 5.467 4.759 1.00 71.31 153 SER A N 1
ATOM 1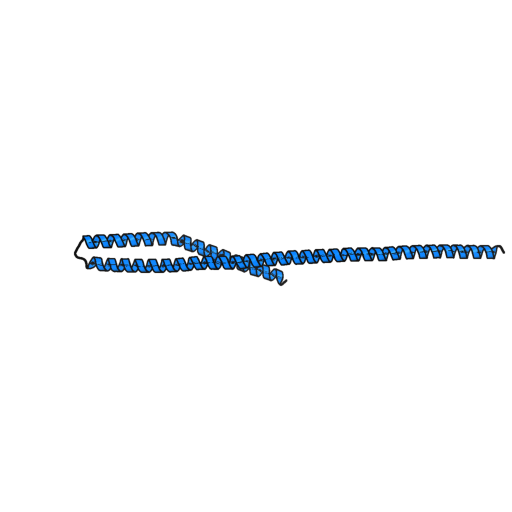231 C CA . SER A 1 153 ? 0.898 6.103 5.589 1.00 71.31 153 SER A CA 1
ATOM 1232 C C . SER A 1 153 ? -0.144 5.094 6.076 1.00 71.31 153 SER A C 1
ATOM 1234 O O . SER A 1 153 ? -0.425 5.042 7.273 1.00 71.31 153 SER A O 1
ATOM 1236 N N . HIS A 1 154 ? -0.663 4.241 5.191 1.00 67.75 154 HIS A N 1
ATOM 1237 C CA . HIS A 1 154 ? -1.633 3.208 5.565 1.00 67.75 154 HIS A CA 1
ATOM 1238 C C . HIS A 1 154 ? -1.045 2.151 6.514 1.00 67.75 154 HIS A C 1
ATOM 1240 O O . HIS A 1 154 ? -1.732 1.670 7.422 1.00 67.75 154 HIS A O 1
ATOM 1246 N N . LEU A 1 155 ? 0.240 1.820 6.366 1.00 71.06 155 LEU A N 1
ATOM 1247 C CA . LEU A 1 155 ? 0.939 0.955 7.314 1.00 71.06 155 LEU A CA 1
ATOM 1248 C C . LEU A 1 155 ? 1.010 1.590 8.711 1.00 71.06 155 LEU A C 1
ATOM 1250 O O . LEU A 1 155 ? 0.734 0.918 9.705 1.00 71.06 155 LEU A O 1
ATOM 1254 N N . GLU A 1 156 ? 1.364 2.872 8.804 1.00 69.19 156 GLU A N 1
ATOM 1255 C CA . GLU A 1 156 ? 1.461 3.553 10.099 1.00 69.19 156 GLU A CA 1
ATOM 1256 C C . GLU A 1 156 ? 0.088 3.691 10.770 1.00 69.19 156 GLU A C 1
ATOM 1258 O O . GLU A 1 156 ? -0.059 3.367 11.948 1.00 69.19 156 GLU A O 1
ATOM 1263 N N . ASN A 1 157 ? -0.947 4.013 9.993 1.00 60.59 157 ASN A N 1
ATOM 1264 C CA . ASN A 1 157 ? -2.337 4.015 10.451 1.00 60.59 157 ASN A CA 1
ATOM 1265 C C . ASN A 1 157 ? -2.769 2.648 11.006 1.00 60.59 157 ASN A C 1
ATOM 1267 O O . ASN A 1 157 ? -3.448 2.571 12.031 1.00 60.59 157 ASN A O 1
ATOM 1271 N N . THR A 1 158 ? -2.349 1.558 10.360 1.00 60.91 158 THR A N 1
ATOM 1272 C CA . THR A 1 158 ? -2.607 0.189 10.828 1.00 60.91 158 THR A CA 1
ATOM 1273 C C . THR A 1 158 ? -1.939 -0.077 12.180 1.00 60.91 158 THR A C 1
ATOM 1275 O O . THR A 1 158 ? -2.574 -0.630 13.083 1.00 60.91 158 THR A O 1
ATOM 1278 N N . LYS A 1 159 ? -0.682 0.355 12.367 1.00 67.81 159 LYS A N 1
ATOM 1279 C CA . LYS A 1 159 ? 0.015 0.238 13.661 1.00 67.81 159 LYS A CA 1
ATOM 1280 C C . LYS A 1 159 ? -0.663 1.062 14.751 1.00 67.81 159 LYS A C 1
ATOM 1282 O O . LYS A 1 159 ? -0.780 0.590 15.879 1.00 67.81 159 LYS A O 1
ATOM 1287 N N . GLU A 1 160 ? -1.100 2.279 14.437 1.00 66.81 160 GLU A N 1
ATOM 1288 C CA . GLU A 1 160 ? -1.787 3.144 15.398 1.00 66.81 160 GLU A CA 1
ATOM 1289 C C . GLU A 1 160 ? -3.143 2.561 15.815 1.00 66.81 160 GLU A C 1
ATOM 1291 O O . GLU A 1 160 ? -3.453 2.516 17.005 1.00 66.81 160 GLU A O 1
ATOM 1296 N N . GLY A 1 161 ? -3.922 2.044 14.859 1.00 59.31 161 GLY A N 1
ATOM 1297 C CA . GLY A 1 161 ? -5.164 1.331 15.152 1.00 59.31 161 GLY A CA 1
ATOM 1298 C C . GLY A 1 161 ? -4.928 0.125 16.062 1.00 59.31 161 GLY A C 1
ATOM 1299 O O . GLY A 1 161 ? -5.632 -0.043 17.054 1.00 59.31 161 GLY A O 1
ATOM 1300 N N . LYS A 1 162 ? -3.891 -0.676 15.782 1.00 67.50 162 LYS A N 1
ATOM 1301 C CA . LYS A 1 162 ? -3.518 -1.821 16.624 1.00 67.50 162 LYS A CA 1
ATOM 1302 C C . LYS A 1 162 ? -3.199 -1.404 18.067 1.00 67.50 162 LYS A C 1
ATOM 1304 O O . LYS A 1 162 ? -3.713 -2.026 18.989 1.00 67.50 162 LYS A O 1
ATOM 1309 N N . LYS A 1 163 ? -2.440 -0.320 18.274 1.00 66.94 163 LYS A N 1
ATOM 1310 C CA . LYS A 1 163 ? -2.152 0.212 19.624 1.00 66.94 163 LYS A CA 1
ATOM 1311 C C . LYS A 1 163 ? -3.422 0.589 20.394 1.00 66.94 163 LYS A C 1
ATOM 1313 O O . LYS A 1 163 ? -3.471 0.392 21.599 1.00 66.94 163 LYS A O 1
ATOM 1318 N N . LYS A 1 164 ? -4.444 1.117 19.708 1.00 66.62 164 LYS A N 1
ATOM 1319 C CA . LYS A 1 164 ? -5.742 1.477 20.315 1.00 66.62 164 LYS A CA 1
ATOM 1320 C C . LYS A 1 164 ? -6.590 0.262 20.707 1.00 66.62 164 LYS A C 1
ATOM 1322 O O . LYS A 1 164 ? -7.491 0.415 21.515 1.00 66.62 164 LYS A O 1
ATOM 1327 N N . ILE A 1 165 ? -6.326 -0.905 20.117 1.00 64.38 165 ILE A N 1
ATOM 1328 C CA . ILE A 1 165 ? -6.936 -2.188 20.499 1.00 64.38 165 ILE A CA 1
ATOM 1329 C C . ILE A 1 165 ? -6.196 -2.833 21.679 1.00 64.38 165 ILE A C 1
ATOM 1331 O O . ILE A 1 165 ? -6.817 -3.516 22.486 1.00 64.38 165 ILE A O 1
ATOM 1335 N N . GLU A 1 166 ? -4.871 -2.681 21.729 1.00 63.72 166 GLU A N 1
ATOM 1336 C CA . GLU A 1 166 ? -4.019 -3.271 22.771 1.00 63.72 166 GLU A CA 1
ATOM 1337 C C . GLU A 1 166 ? -4.095 -2.533 24.120 1.00 63.72 166 GLU A C 1
ATOM 1339 O O . GLU A 1 166 ? -3.769 -3.139 25.141 1.00 63.72 166 GLU A O 1
ATOM 1344 N N . TYR A 1 167 ? -4.487 -1.253 24.120 1.00 56.50 167 TYR A N 1
ATOM 1345 C CA . TYR A 1 167 ? -4.738 -0.436 25.315 1.00 56.50 167 TYR A CA 1
ATOM 1346 C C . TYR A 1 167 ? -6.144 -0.671 25.875 1.00 56.50 167 TYR A C 1
ATOM 1348 O O . TYR A 1 167 ? -6.254 -0.857 27.108 1.00 56.50 167 TYR A O 1
#

Sequence (167 aa):
ESIQLMEKAKKQNTFDEVKKLVQQVNVNLQNAIQGNADISKELNKLKGVNELLISTNYNSILEYIKKNSSESVLFIQLANEKFTKAESEQKNVKAKFEEAKMLKEQIVKDLDYSDIDDKVNKIEEIKREILRMKESAPTFGEELEKDKKMCSSHLENTKEGKKKIEY

Foldseek 3Di:
DVVVVVVVVVVVVVVVVVVVVVVVVVVVVVVVVVVVVVVVVVVVVVVVVVVVVVVVLLVVLVVLLVVLVVLLVVLVVVLVVLVVVVVVVVVVLVVLVVVLVVLVVVLVVDPDPVSNVVSVVSNVVSVVVVVVVVVCVVVSVVSSVVSVVSSVVSVVSNVVSVVVVVD

Secondary structure (DSSP, 8-state):
-HHHHHHHHHHHHHHHHHHHHHHHHHHHHHHHHHHHHHHHHHHHHHHHHHHHHHHHHHHHHHHHHHHHHHHHHHHHHHHHHHHHHHHHHHHHHHHHHHHHHHHHHHHTT---HHHHHHHHHHHHHHHHHHHHHHHHHHHHHHHHHHHHHHHHHHHHHHHHHHHHHH-

Radius of gyration: 46.14 Å; chains: 1; bounding box: 94×17×140 Å